Protein AF-A0A2W6S2J4-F1 (afdb_monomer)

Mean predicted aligned error: 9.31 Å

Sequence (98 aa):
MGAPTATELRATLVTLLAGATDTSPRKWEKAIGAVEMLPIVFNPRSNWRVDVRAGAAEDRAIIERAIALLRNDQPYVRSEPGPGGSTPEPVILIFVGA

Solvent-accessible surface area (backbone atoms only — not comparable to full-atom values): 5942 Å² total; per-residue (Å²): 134,79,64,43,30,39,65,55,49,44,50,50,53,25,53,50,50,18,67,75,65,78,46,63,45,71,59,41,58,62,21,46,47,65,47,45,82,46,65,47,93,84,27,79,79,38,20,58,51,66,49,78,70,51,68,57,76,65,54,49,54,54,50,55,52,50,50,56,54,44,41,74,79,54,30,47,56,38,80,69,80,55,104,61,86,68,73,79,72,80,82,75,78,82,84,81,80,135

Secondary structure (DSSP, 8-state):
-PPPBHHHHHHHHHHHHHHHTT--HHHHHHHEEEEEE--TTT-TT-SEEEEE-S--HHHHHHHHHHHHHHHHH----BPPPPSS--------------

Radius of gyration: 17.24 Å; Cα contacts (8 Å, |Δi|>4): 105; chains: 1; bounding box: 41×27×56 Å

Foldseek 3Di:
DDAAAQVRVLVVLLVVLCVVVVHDSVVSVQQKAGKDAADCVVVVQARIDIDGHDDDPVVVVSSVVSVVVCCVVRRDHDHDCPPDDDDPDPPPPPDDDD

pLDDT: mean 81.96, std 18.19, range [41.56, 95.38]

Structure (mmCIF, N/CA/C/O backbone):
data_AF-A0A2W6S2J4-F1
#
_entry.id   AF-A0A2W6S2J4-F1
#
loop_
_atom_site.group_PDB
_atom_site.id
_atom_site.type_symbol
_atom_site.label_atom_id
_atom_site.label_alt_id
_atom_site.label_comp_id
_atom_site.label_asym_id
_atom_site.label_entity_id
_atom_site.label_seq_id
_atom_site.pdbx_PDB_ins_code
_atom_site.Cartn_x
_atom_site.Cartn_y
_atom_site.Cartn_z
_atom_site.occupancy
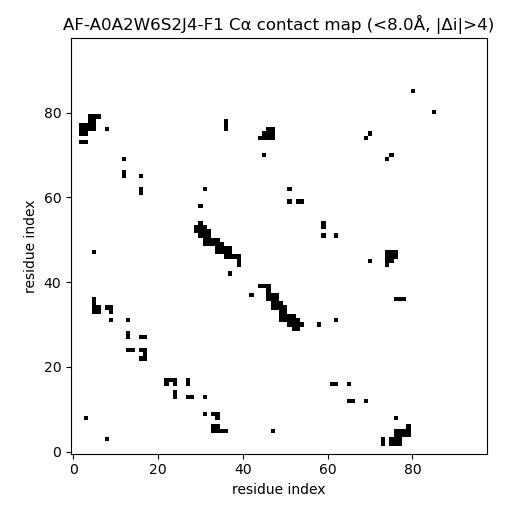_atom_site.B_iso_or_equiv
_atom_site.auth_seq_id
_atom_site.auth_comp_id
_atom_site.auth_asym_id
_atom_site.auth_atom_id
_atom_site.pdbx_PDB_model_num
ATOM 1 N N . MET A 1 1 ? -3.676 11.673 -15.328 1.00 53.19 1 MET A N 1
ATOM 2 C CA . MET A 1 1 ? -2.752 11.714 -14.173 1.00 53.19 1 MET A CA 1
ATOM 3 C C . MET A 1 1 ? -1.618 10.744 -14.461 1.00 53.19 1 MET A C 1
ATOM 5 O O . MET A 1 1 ? -1.891 9.711 -15.055 1.00 53.19 1 MET A O 1
ATOM 9 N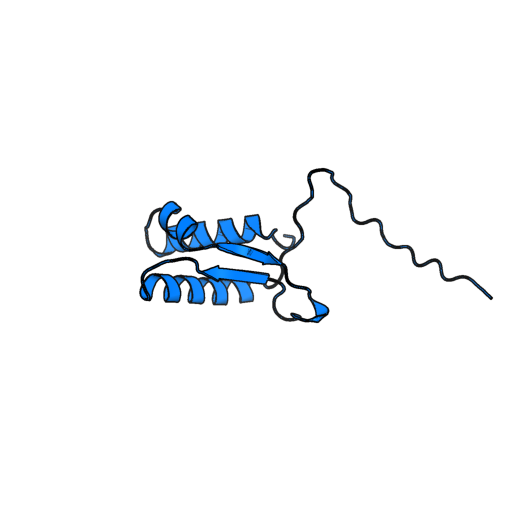 N . GLY A 1 2 ? -0.369 11.100 -14.154 1.00 77.62 2 GLY A N 1
ATOM 10 C CA . GLY A 1 2 ? 0.763 10.172 -14.288 1.00 77.62 2 GLY A CA 1
ATOM 11 C C . GLY A 1 2 ? 0.807 9.172 -13.131 1.00 77.62 2 GLY A C 1
ATOM 12 O O . GLY A 1 2 ? 0.099 9.360 -12.145 1.00 77.62 2 GLY A O 1
ATOM 13 N N . ALA A 1 3 ? 1.644 8.138 -13.247 1.00 84.94 3 ALA A N 1
ATOM 14 C CA . ALA A 1 3 ? 1.900 7.207 -12.148 1.00 84.94 3 ALA A CA 1
ATOM 15 C C . ALA A 1 3 ? 2.376 7.970 -10.891 1.00 84.94 3 ALA A C 1
ATOM 17 O O . ALA A 1 3 ? 3.228 8.856 -11.032 1.00 84.94 3 ALA A O 1
ATOM 18 N 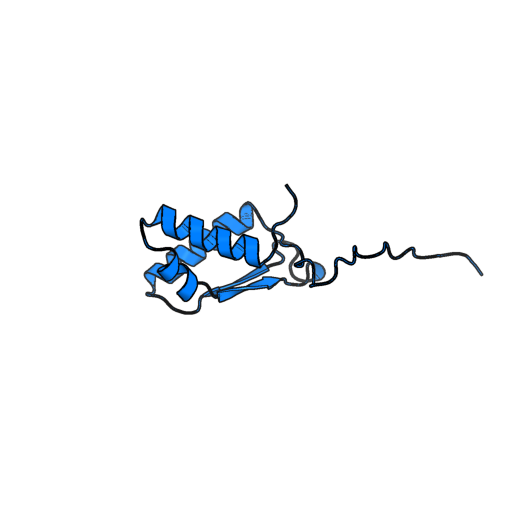N . PRO A 1 4 ? 1.863 7.658 -9.686 1.00 92.25 4 PRO A N 1
ATOM 19 C CA . PRO A 1 4 ? 2.311 8.291 -8.449 1.00 92.25 4 PRO A CA 1
ATOM 20 C C . PRO A 1 4 ? 3.762 7.916 -8.130 1.00 92.25 4 PRO A C 1
ATOM 22 O O . PRO A 1 4 ? 4.266 6.880 -8.564 1.00 92.25 4 PRO A O 1
ATOM 25 N N . THR A 1 5 ? 4.460 8.742 -7.359 1.00 94.00 5 THR A N 1
ATOM 26 C CA . THR A 1 5 ? 5.721 8.328 -6.733 1.00 94.00 5 THR A CA 1
ATOM 27 C C . THR A 1 5 ? 5.461 7.322 -5.610 1.00 94.00 5 THR A C 1
ATOM 29 O O . THR A 1 5 ? 4.342 7.191 -5.109 1.00 94.00 5 THR A O 1
ATOM 32 N N . ALA A 1 6 ? 6.502 6.613 -5.170 1.00 92.56 6 ALA A N 1
ATOM 33 C CA . ALA A 1 6 ? 6.401 5.709 -4.024 1.00 92.56 6 ALA A CA 1
ATOM 34 C C . ALA A 1 6 ? 5.924 6.432 -2.743 1.00 92.56 6 ALA A C 1
ATOM 36 O O . ALA A 1 6 ? 5.093 5.903 -2.000 1.00 92.56 6 ALA A O 1
ATOM 37 N N . THR A 1 7 ? 6.389 7.664 -2.512 1.00 92.50 7 THR A N 1
ATOM 38 C CA . THR A 1 7 ? 5.970 8.489 -1.368 1.00 92.50 7 THR A CA 1
ATOM 39 C C . THR A 1 7 ? 4.529 8.970 -1.499 1.00 92.50 7 THR A C 1
ATOM 41 O O . THR A 1 7 ? 3.782 8.894 -0.523 1.00 92.50 7 THR A O 1
ATOM 44 N N . GLU A 1 8 ? 4.108 9.399 -2.694 1.00 93.81 8 GLU A N 1
ATOM 45 C CA . GLU A 1 8 ? 2.711 9.761 -2.969 1.00 93.81 8 GLU A CA 1
ATOM 46 C C . GLU A 1 8 ? 1.789 8.562 -2.717 1.00 93.81 8 GLU A C 1
ATOM 48 O O . GLU A 1 8 ? 0.812 8.683 -1.981 1.00 93.81 8 GLU A O 1
ATOM 53 N N . LEU A 1 9 ? 2.150 7.378 -3.224 1.00 94.31 9 LEU A N 1
ATOM 54 C CA . LEU A 1 9 ? 1.370 6.157 -3.030 1.00 94.31 9 LEU A CA 1
ATOM 55 C C . LEU A 1 9 ? 1.261 5.772 -1.547 1.00 94.31 9 LEU A C 1
ATOM 57 O O . LEU A 1 9 ? 0.189 5.391 -1.069 1.00 94.31 9 LEU A O 1
ATOM 61 N N . ARG A 1 10 ? 2.358 5.904 -0.792 1.00 94.19 10 ARG A N 1
ATOM 62 C CA . ARG A 1 10 ? 2.356 5.672 0.656 1.00 94.19 10 ARG A CA 1
ATOM 63 C C . ARG A 1 10 ? 1.423 6.643 1.379 1.00 94.19 10 ARG A C 1
ATOM 65 O O . ARG A 1 10 ? 0.668 6.215 2.250 1.00 94.19 10 ARG A O 1
ATOM 72 N N . ALA A 1 11 ? 1.474 7.929 1.035 1.00 94.12 11 ALA A N 1
ATOM 73 C CA . ALA A 1 11 ? 0.593 8.936 1.616 1.00 94.12 11 ALA A CA 1
ATOM 74 C C . ALA A 1 11 ? -0.879 8.627 1.303 1.00 94.12 11 ALA A C 1
ATOM 76 O O . ALA A 1 11 ? -1.708 8.646 2.210 1.00 94.12 11 ALA A O 1
ATOM 77 N N . THR A 1 12 ? -1.191 8.229 0.065 1.00 94.00 12 THR A N 1
ATOM 78 C CA . THR A 1 12 ? -2.536 7.789 -0.327 1.00 94.00 12 THR A CA 1
ATOM 79 C C . THR A 1 12 ? -3.018 6.606 0.508 1.00 94.00 12 THR A C 1
ATOM 81 O O . THR A 1 12 ? -4.140 6.648 1.007 1.00 94.00 12 THR A O 1
ATOM 84 N N . LEU A 1 13 ? -2.185 5.578 0.718 1.00 93.69 13 LEU A N 1
ATOM 85 C CA . LEU A 1 13 ? -2.538 4.435 1.573 1.00 93.69 13 LEU A CA 1
ATOM 86 C C . LEU A 1 13 ? -2.870 4.874 3.004 1.00 93.69 13 LEU A C 1
ATOM 88 O O . LEU A 1 13 ? -3.885 4.456 3.556 1.00 93.69 13 LEU A O 1
ATOM 92 N N . VAL A 1 14 ? -2.038 5.734 3.594 1.00 95.00 14 VAL A N 1
ATOM 93 C CA . VAL A 1 14 ? -2.252 6.258 4.950 1.00 95.00 14 VAL A CA 1
ATOM 94 C C . VAL A 1 14 ? -3.564 7.037 5.039 1.00 95.00 14 VAL A C 1
ATOM 96 O O . VAL A 1 14 ? -4.360 6.784 5.943 1.00 95.00 14 VAL A O 1
ATOM 99 N N . THR A 1 15 ?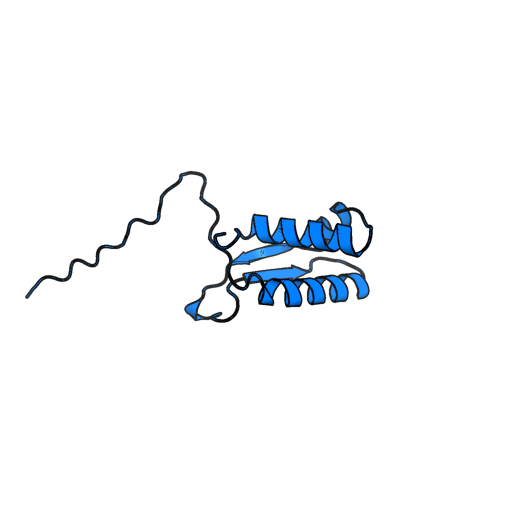 -3.811 7.960 4.107 1.00 94.50 15 THR A N 1
ATOM 100 C CA . THR A 1 15 ? -5.030 8.779 4.088 1.00 94.50 15 THR A CA 1
ATOM 101 C C . THR A 1 15 ? -6.279 7.928 3.879 1.00 94.50 15 THR A C 1
ATOM 103 O O . THR A 1 15 ? -7.273 8.126 4.576 1.00 94.50 15 THR A O 1
ATOM 106 N N . LEU A 1 16 ? -6.225 6.957 2.963 1.00 92.56 16 LEU A N 1
ATOM 107 C CA . LEU A 1 16 ? -7.346 6.067 2.672 1.00 92.56 16 LEU A CA 1
ATOM 108 C C . LEU A 1 16 ? -7.715 5.230 3.894 1.00 92.56 16 LEU A C 1
ATOM 110 O O . LEU A 1 16 ? -8.888 5.147 4.242 1.00 92.56 16 LEU A O 1
ATOM 114 N N . LEU A 1 17 ? -6.727 4.648 4.574 1.00 93.75 17 LEU A N 1
ATOM 115 C CA . LEU A 1 17 ? -6.978 3.850 5.770 1.00 93.75 17 LEU A CA 1
ATOM 116 C C . LEU A 1 17 ? -7.472 4.696 6.941 1.00 93.75 17 LEU A C 1
ATOM 118 O O . LEU A 1 17 ? -8.417 4.299 7.615 1.00 93.75 17 LEU A O 1
ATOM 122 N N . ALA A 1 18 ? -6.881 5.873 7.160 1.00 94.25 18 ALA A N 1
ATOM 123 C CA . ALA A 1 18 ? -7.326 6.796 8.201 1.00 94.25 18 ALA A CA 1
ATOM 124 C C . ALA A 1 18 ? -8.805 7.167 8.027 1.00 94.25 18 ALA A C 1
ATOM 126 O O . ALA A 1 18 ? -9.568 7.090 8.989 1.00 94.25 18 ALA A O 1
ATOM 127 N N . GLY A 1 19 ? -9.207 7.497 6.793 1.00 92.44 19 GLY A N 1
ATOM 128 C CA . GLY A 1 19 ? -10.594 7.812 6.459 1.00 92.44 19 GLY A CA 1
ATOM 129 C C . GLY A 1 19 ? -11.526 6.601 6.521 1.00 92.44 19 GLY A C 1
ATOM 130 O O . GLY A 1 19 ? -12.638 6.717 7.023 1.00 92.44 19 GLY A O 1
ATOM 131 N N . ALA A 1 20 ? -11.083 5.428 6.059 1.00 91.19 20 ALA A N 1
ATOM 132 C CA . ALA A 1 20 ? -11.906 4.218 6.037 1.00 91.19 20 ALA A CA 1
ATOM 133 C C . ALA A 1 20 ? -12.184 3.642 7.432 1.00 91.19 20 ALA A C 1
ATOM 135 O O . ALA A 1 20 ? -13.215 3.004 7.630 1.00 91.19 20 ALA A O 1
ATOM 136 N N . THR A 1 21 ? -11.271 3.834 8.387 1.00 91.00 21 THR A N 1
ATOM 137 C CA . THR A 1 21 ? -11.406 3.284 9.743 1.00 91.00 21 THR A CA 1
ATOM 138 C C . THR A 1 21 ? -11.709 4.338 10.805 1.00 91.00 21 THR A C 1
ATOM 140 O O . THR A 1 21 ? -11.703 3.992 11.981 1.00 91.00 21 THR A O 1
ATOM 143 N N . ASP A 1 22 ? -11.914 5.601 10.420 1.00 90.94 22 ASP A N 1
ATOM 144 C CA . ASP A 1 22 ? -12.102 6.742 11.331 1.00 90.94 22 ASP A CA 1
ATOM 145 C C . ASP A 1 22 ? -11.020 6.808 12.430 1.00 90.94 22 ASP A C 1
ATOM 147 O O . ASP A 1 22 ? -11.277 6.930 13.627 1.00 90.94 22 ASP A O 1
ATOM 151 N N . THR A 1 23 ? -9.754 6.649 12.024 1.00 90.06 23 THR A N 1
ATOM 152 C CA . THR A 1 23 ? -8.609 6.669 12.952 1.00 90.06 23 THR A CA 1
ATOM 153 C C . THR A 1 23 ? -7.536 7.656 12.518 1.00 90.06 23 THR A C 1
ATOM 155 O O . THR A 1 23 ? -7.477 8.096 11.373 1.00 90.06 23 THR A O 1
ATOM 158 N N . SER A 1 24 ? -6.625 7.978 13.439 1.00 92.38 24 SER A N 1
ATOM 159 C CA . SER A 1 24 ? -5.514 8.886 13.159 1.00 92.38 24 SER A CA 1
ATOM 160 C C . SER A 1 24 ? -4.579 8.351 12.056 1.00 92.38 24 SER A C 1
ATOM 162 O O . SER A 1 24 ? -4.099 7.218 12.173 1.00 92.38 24 SER A O 1
ATOM 164 N N . PRO A 1 25 ? -4.183 9.186 11.071 1.00 92.81 25 PRO A N 1
ATOM 165 C CA . PRO A 1 25 ? -3.143 8.860 10.087 1.00 92.81 25 PRO A CA 1
ATOM 166 C C . PRO A 1 25 ? -1.845 8.348 10.720 1.00 92.81 25 PRO A C 1
ATOM 168 O O . PRO A 1 25 ? -1.213 7.429 10.203 1.00 92.81 25 PRO A O 1
ATOM 171 N N . ARG A 1 26 ? -1.498 8.857 11.909 1.00 92.50 26 ARG A N 1
ATOM 172 C CA . ARG A 1 26 ? -0.289 8.478 12.651 1.00 92.50 26 ARG A CA 1
ATOM 173 C C . ARG A 1 26 ? -0.255 6.996 13.042 1.00 92.50 26 ARG A C 1
ATOM 175 O O . ARG A 1 26 ? 0.829 6.444 13.231 1.00 92.50 26 ARG A O 1
ATOM 182 N N . LYS A 1 27 ? -1.418 6.342 13.183 1.00 91.50 27 LYS A N 1
ATOM 183 C CA . LYS A 1 27 ? -1.510 4.885 13.382 1.00 91.50 27 LYS A CA 1
ATOM 184 C C . LYS A 1 27 ? -0.967 4.163 12.147 1.00 91.50 27 LYS A C 1
ATOM 186 O O . LYS A 1 27 ? -0.062 3.339 12.255 1.00 91.50 27 LYS A O 1
ATOM 191 N N . TRP A 1 28 ? -1.479 4.526 10.976 1.00 93.25 28 TRP A N 1
ATOM 192 C CA . TRP A 1 28 ? -1.140 3.888 9.707 1.00 93.25 28 TRP A CA 1
ATOM 193 C C . TRP A 1 28 ? 0.266 4.237 9.227 1.00 93.25 28 TRP A C 1
ATOM 195 O O . TRP A 1 28 ? 0.945 3.374 8.688 1.00 93.25 28 TRP A O 1
ATOM 205 N N . GLU A 1 29 ? 0.770 5.436 9.517 1.00 92.62 29 GLU A N 1
ATOM 206 C CA . GLU A 1 29 ? 2.169 5.794 9.249 1.00 92.62 29 GLU A CA 1
ATOM 207 C C . GLU A 1 29 ? 3.171 4.898 9.984 1.00 92.62 29 GLU A C 1
ATOM 209 O O . GLU A 1 29 ? 4.265 4.659 9.476 1.00 92.62 29 GLU A O 1
ATOM 214 N N . LYS A 1 30 ? 2.820 4.410 11.180 1.00 90.94 30 LYS A N 1
ATOM 215 C CA . LYS A 1 30 ? 3.659 3.469 11.936 1.00 90.94 30 LYS A CA 1
ATOM 216 C C . LYS A 1 30 ? 3.533 2.042 11.411 1.00 90.94 30 LYS A C 1
ATOM 218 O O . LYS A 1 30 ? 4.511 1.298 11.441 1.00 90.94 30 LYS A O 1
ATOM 223 N N . ALA A 1 31 ? 2.342 1.671 10.945 1.00 91.44 31 ALA A N 1
ATOM 224 C CA . ALA A 1 31 ? 2.058 0.330 10.453 1.00 91.44 31 ALA A CA 1
ATOM 225 C C . ALA A 1 31 ? 2.570 0.093 9.024 1.00 91.44 31 ALA A C 1
ATOM 227 O O . ALA A 1 31 ? 3.038 -1.001 8.703 1.00 91.44 31 ALA A O 1
ATOM 228 N N . ILE A 1 32 ? 2.524 1.123 8.178 1.00 91.81 32 ILE A N 1
ATOM 229 C CA . ILE A 1 32 ? 2.922 1.078 6.772 1.00 91.81 32 ILE A CA 1
ATOM 230 C C . ILE A 1 32 ? 4.375 1.531 6.632 1.00 91.81 32 ILE A C 1
ATOM 232 O O . ILE A 1 32 ? 4.737 2.677 6.926 1.00 91.81 32 ILE A O 1
ATOM 236 N N . GLY A 1 33 ? 5.2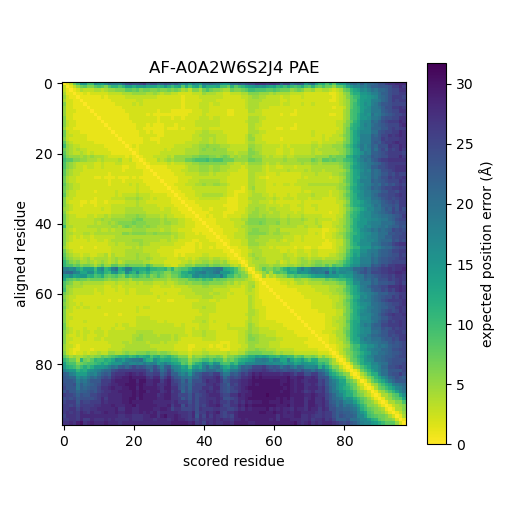10 0.622 6.139 1.00 91.38 33 GLY A N 1
ATOM 237 C CA . GLY A 1 33 ? 6.601 0.877 5.806 1.00 91.38 33 GLY A CA 1
ATOM 238 C C . GLY A 1 33 ? 6.789 1.748 4.568 1.00 91.38 33 GLY A C 1
ATOM 239 O O . GLY A 1 33 ? 5.876 2.430 4.103 1.00 91.38 33 GLY A O 1
ATOM 240 N N . ALA A 1 34 ? 8.017 1.767 4.058 1.00 90.75 34 ALA A N 1
ATOM 241 C CA . ALA A 1 34 ? 8.301 2.426 2.792 1.00 90.75 34 ALA A CA 1
ATOM 242 C C . ALA A 1 34 ? 7.663 1.632 1.643 1.00 90.75 34 ALA A C 1
ATOM 244 O O . ALA A 1 34 ? 7.588 0.402 1.696 1.00 90.75 34 ALA A O 1
ATOM 245 N N . VAL A 1 35 ? 7.204 2.346 0.617 1.00 92.94 35 VAL A N 1
ATOM 246 C CA . VAL A 1 35 ? 6.856 1.735 -0.665 1.00 92.94 35 VAL A CA 1
ATOM 247 C C . VAL A 1 35 ? 8.149 1.606 -1.457 1.00 92.94 35 VAL A C 1
ATOM 249 O O . VAL A 1 35 ? 8.871 2.582 -1.639 1.00 92.94 35 VAL A O 1
ATOM 252 N N . GLU A 1 36 ? 8.440 0.402 -1.922 1.00 92.44 36 GLU A N 1
ATOM 253 C CA . GLU A 1 36 ? 9.603 0.117 -2.747 1.00 92.44 36 GLU A CA 1
ATOM 254 C C . GLU A 1 36 ? 9.178 -0.085 -4.193 1.00 92.44 36 GLU A C 1
ATOM 256 O O . GLU A 1 36 ? 8.238 -0.834 -4.476 1.00 92.44 36 GLU A O 1
ATOM 261 N N . MET A 1 37 ? 9.905 0.553 -5.107 1.00 93.44 37 MET A N 1
ATOM 262 C CA . MET A 1 37 ? 9.755 0.331 -6.537 1.00 93.44 37 MET A CA 1
ATOM 263 C C . MET A 1 37 ? 10.548 -0.912 -6.956 1.00 93.44 37 MET A C 1
ATOM 265 O O . MET A 1 37 ? 11.719 -1.074 -6.620 1.00 93.44 37 MET A O 1
ATOM 269 N N . LEU A 1 38 ? 9.899 -1.785 -7.714 1.00 93.19 38 LEU A N 1
ATOM 270 C CA . LEU A 1 38 ? 10.415 -3.041 -8.230 1.00 93.19 38 LEU A CA 1
ATOM 271 C C . LEU A 1 38 ? 10.669 -2.929 -9.741 1.00 93.19 38 LEU A C 1
ATOM 273 O O . LEU A 1 38 ? 9.924 -2.239 -10.442 1.00 93.19 38 LEU A O 1
ATOM 277 N N . PRO A 1 39 ? 11.663 -3.644 -10.295 1.00 91.31 39 PRO A N 1
ATOM 278 C CA . PRO A 1 39 ? 11.869 -3.670 -11.739 1.00 91.31 39 PRO A CA 1
ATOM 279 C C . PRO A 1 39 ? 10.667 -4.290 -12.469 1.00 91.31 39 PRO A C 1
ATOM 281 O O . PRO A 1 39 ? 10.274 -5.425 -12.180 1.00 91.31 39 PRO A O 1
AT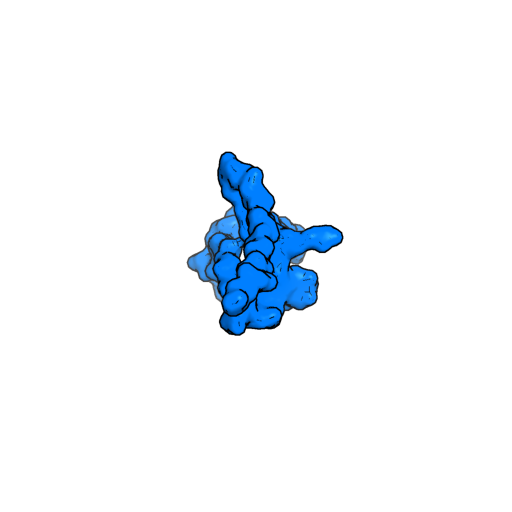OM 284 N N . ILE A 1 40 ? 10.118 -3.563 -13.452 1.00 91.06 40 ILE A N 1
ATOM 285 C CA . ILE A 1 40 ? 8.924 -3.965 -14.225 1.00 91.06 40 ILE A CA 1
ATOM 286 C C . ILE A 1 40 ? 9.153 -5.274 -14.989 1.00 91.06 40 ILE A C 1
ATOM 288 O O . ILE A 1 40 ? 8.241 -6.090 -15.077 1.00 91.06 40 ILE A O 1
ATOM 292 N N . VAL A 1 41 ? 10.377 -5.516 -15.474 1.00 92.25 41 VAL A N 1
ATOM 293 C CA . VAL A 1 41 ? 10.742 -6.743 -16.211 1.00 92.25 41 VAL A CA 1
ATOM 294 C C . VAL A 1 41 ? 10.445 -8.007 -15.393 1.00 92.25 41 VAL A C 1
ATOM 296 O O . VAL A 1 41 ? 10.016 -9.012 -15.950 1.00 92.25 41 VAL A O 1
ATOM 299 N N . PHE A 1 42 ? 10.612 -7.943 -14.068 1.00 93.69 42 PHE A N 1
ATOM 300 C CA . PHE A 1 42 ? 10.318 -9.056 -13.160 1.00 93.69 42 PHE A CA 1
ATOM 301 C C . PHE A 1 42 ? 8.931 -8.958 -12.512 1.00 93.69 42 PHE A C 1
ATOM 303 O O . PHE A 1 42 ? 8.435 -9.942 -11.972 1.00 93.69 42 PHE A O 1
ATOM 310 N N . ASN A 1 43 ? 8.294 -7.784 -12.558 1.00 93.25 43 ASN A N 1
ATOM 311 C CA . ASN A 1 43 ? 7.022 -7.509 -11.891 1.00 93.25 43 ASN A CA 1
ATOM 312 C C . ASN A 1 43 ? 6.045 -6.793 -12.843 1.00 93.25 43 ASN A C 1
ATOM 314 O O . ASN A 1 43 ? 5.654 -5.649 -12.599 1.00 93.25 43 ASN A O 1
ATOM 318 N N . PRO A 1 44 ? 5.618 -7.453 -13.936 1.00 91.44 44 PRO A N 1
ATOM 319 C CA . PRO A 1 44 ? 4.885 -6.793 -15.017 1.00 91.44 44 PRO A CA 1
ATOM 320 C C . PRO A 1 44 ? 3.482 -6.328 -14.613 1.00 91.44 44 PRO A C 1
ATOM 322 O O . PRO A 1 44 ? 2.934 -5.429 -15.239 1.00 91.44 44 PRO A O 1
ATOM 325 N N . ARG A 1 45 ? 2.889 -6.924 -13.570 1.00 92.56 45 ARG A N 1
ATOM 326 C CA . ARG A 1 45 ? 1.525 -6.608 -13.105 1.00 92.56 45 ARG A CA 1
ATOM 327 C C . ARG A 1 45 ? 1.465 -5.499 -12.056 1.00 92.56 45 ARG A C 1
ATOM 329 O O . ARG A 1 45 ? 0.402 -4.937 -11.843 1.00 92.56 45 ARG A O 1
ATOM 336 N N . SER A 1 46 ? 2.569 -5.245 -11.360 1.00 93.62 46 SER A N 1
ATOM 337 C CA . SER A 1 46 ? 2.659 -4.215 -10.327 1.00 93.62 46 SER A CA 1
ATOM 338 C C . SER A 1 46 ? 4.124 -3.970 -10.010 1.00 93.62 46 SER A C 1
ATOM 340 O O . SER A 1 46 ? 4.794 -4.890 -9.550 1.00 93.62 46 SER A O 1
ATOM 342 N N . ASN A 1 47 ? 4.625 -2.753 -10.193 1.00 95.38 47 ASN A N 1
ATOM 343 C CA . ASN A 1 47 ? 6.046 -2.456 -9.984 1.00 95.38 47 ASN A CA 1
ATOM 344 C C . ASN A 1 47 ? 6.352 -1.941 -8.572 1.00 95.38 47 ASN A C 1
ATOM 346 O O . ASN A 1 47 ? 7.332 -1.229 -8.380 1.00 95.38 47 ASN A O 1
ATOM 350 N N . TRP A 1 48 ? 5.521 -2.257 -7.585 1.00 95.38 48 TRP A N 1
ATOM 351 C CA . TRP A 1 48 ? 5.756 -1.821 -6.217 1.00 95.38 48 TRP A CA 1
ATOM 352 C C . TRP A 1 48 ? 5.327 -2.843 -5.168 1.00 95.38 48 TRP A C 1
ATOM 354 O O . TRP A 1 48 ? 4.423 -3.674 -5.356 1.00 95.38 48 TRP A O 1
ATOM 364 N N . ARG A 1 49 ? 5.991 -2.755 -4.019 1.00 93.50 49 ARG A N 1
ATOM 365 C CA . ARG A 1 49 ? 5.634 -3.454 -2.785 1.00 93.50 49 ARG A CA 1
ATOM 366 C C . ARG A 1 49 ? 5.693 -2.495 -1.610 1.00 93.50 49 ARG A C 1
ATOM 368 O O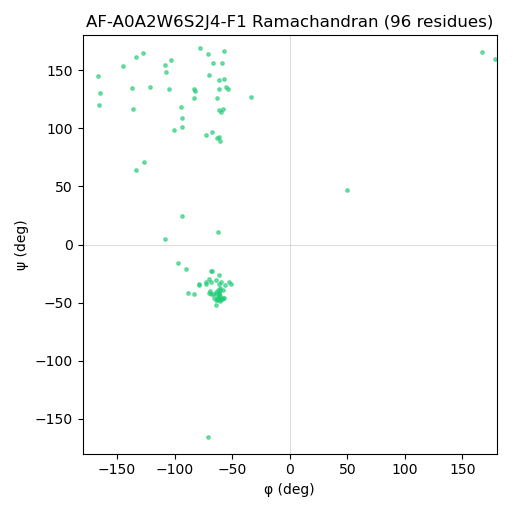 . ARG A 1 49 ? 6.316 -1.444 -1.688 1.00 93.50 49 ARG A O 1
ATOM 375 N N . VAL A 1 50 ? 5.045 -2.874 -0.523 1.00 92.12 50 VAL A N 1
ATOM 376 C CA . VAL A 1 50 ? 5.102 -2.140 0.734 1.00 92.12 50 VAL A CA 1
ATOM 377 C C . VAL A 1 50 ? 5.251 -3.144 1.860 1.00 92.12 50 VAL A C 1
ATOM 379 O O . VAL A 1 50 ? 4.561 -4.165 1.877 1.00 92.12 50 VAL A O 1
ATOM 382 N N . ASP A 1 51 ? 6.160 -2.855 2.780 1.00 88.00 51 ASP A N 1
ATOM 383 C CA . ASP A 1 51 ? 6.313 -3.661 3.983 1.00 88.00 51 ASP A CA 1
ATOM 384 C C . ASP A 1 51 ? 5.303 -3.226 5.040 1.00 88.00 51 ASP A C 1
ATOM 386 O O . ASP A 1 51 ? 5.149 -2.037 5.332 1.00 88.00 51 ASP A O 1
ATOM 390 N N . VAL A 1 52 ? 4.643 -4.198 5.663 1.00 87.56 52 VAL A N 1
ATOM 391 C CA . VAL A 1 52 ? 3.782 -3.967 6.825 1.00 87.56 52 VAL A CA 1
ATOM 392 C C . VAL A 1 52 ? 4.627 -4.194 8.074 1.00 87.56 52 VAL A C 1
ATOM 394 O O . VAL A 1 52 ? 5.030 -5.320 8.359 1.00 87.56 52 VAL A O 1
ATOM 397 N N . ARG A 1 53 ? 4.954 -3.110 8.785 1.00 80.94 53 ARG A N 1
ATOM 398 C CA . ARG A 1 53 ? 5.976 -3.108 9.844 1.00 80.94 53 ARG A CA 1
ATOM 399 C C . ARG A 1 53 ? 5.454 -3.593 11.190 1.00 80.94 53 ARG A C 1
ATOM 401 O O . ARG A 1 53 ? 6.160 -4.316 11.883 1.00 80.94 53 ARG A O 1
ATOM 408 N N . ALA A 1 54 ? 4.257 -3.168 11.584 1.00 63.66 54 ALA A N 1
ATOM 409 C CA . ALA A 1 54 ? 3.695 -3.500 12.890 1.00 63.66 54 ALA A CA 1
ATOM 410 C C . ALA A 1 54 ? 2.198 -3.177 12.958 1.00 63.66 54 ALA A C 1
ATOM 412 O O . ALA A 1 54 ? 1.749 -2.182 12.400 1.00 63.66 54 ALA A O 1
ATOM 413 N N . GLY A 1 55 ? 1.441 -3.992 13.686 1.00 65.56 55 GLY A N 1
ATOM 414 C CA . GLY A 1 55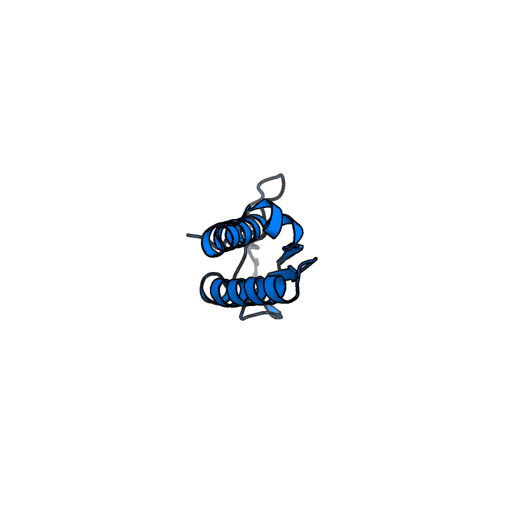 ? 0.013 -3.803 13.935 1.00 65.56 55 GLY A CA 1
ATOM 415 C C . GLY A 1 55 ? -0.598 -5.069 14.526 1.00 65.56 55 GLY A C 1
ATOM 416 O O . GLY A 1 55 ? 0.023 -6.134 14.482 1.00 65.56 55 GLY A O 1
ATOM 417 N N . ALA A 1 56 ? -1.808 -4.966 15.079 1.00 74.69 56 ALA A N 1
ATOM 418 C CA . ALA A 1 56 ? -2.598 -6.156 15.389 1.00 74.69 56 ALA A CA 1
ATOM 419 C C . ALA A 1 56 ? -2.838 -6.966 14.098 1.00 74.69 56 ALA A C 1
ATOM 421 O O . ALA A 1 56 ? -2.806 -6.408 12.999 1.00 74.69 56 ALA A O 1
ATOM 422 N N . ALA A 1 57 ? -3.103 -8.273 14.206 1.00 84.31 57 ALA A N 1
ATOM 423 C CA . ALA A 1 57 ? -3.400 -9.112 13.036 1.00 84.31 57 ALA A CA 1
ATOM 424 C C . ALA A 1 57 ? -4.528 -8.522 12.160 1.00 84.31 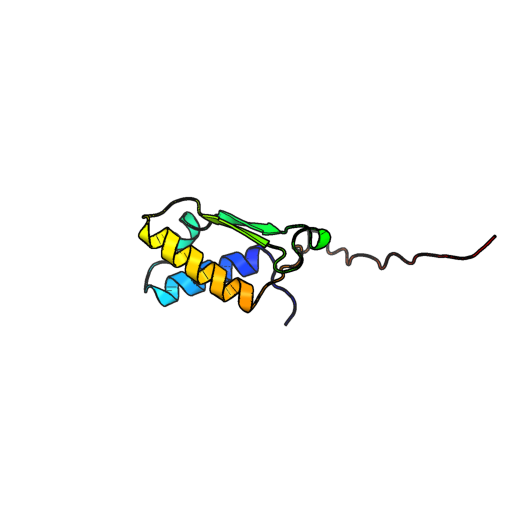57 ALA A C 1
ATOM 426 O O . ALA A 1 57 ? -4.498 -8.628 10.936 1.00 84.31 57 ALA A O 1
ATOM 427 N N . GLU A 1 58 ? -5.474 -7.830 12.795 1.00 85.44 58 GLU A N 1
ATOM 428 C CA . GLU A 1 58 ? -6.558 -7.097 12.147 1.00 85.44 58 GLU A CA 1
ATOM 429 C C . GLU A 1 58 ? -6.069 -5.904 11.306 1.00 85.44 58 GLU A C 1
ATOM 431 O O . GLU A 1 58 ? -6.445 -5.780 10.141 1.00 85.44 58 GLU A O 1
ATOM 436 N N . ASP A 1 59 ? -5.162 -5.076 11.836 1.00 88.62 59 ASP A N 1
ATOM 437 C CA . ASP A 1 59 ? -4.585 -3.941 11.100 1.00 88.62 59 ASP A CA 1
ATOM 438 C C . ASP A 1 59 ? -3.839 -4.414 9.849 1.00 88.62 59 ASP A C 1
ATOM 440 O O . ASP A 1 59 ? -3.917 -3.789 8.791 1.00 88.62 59 ASP A O 1
ATOM 444 N N . ARG A 1 60 ? -3.147 -5.555 9.947 1.00 89.56 60 ARG A N 1
ATOM 445 C CA . ARG A 1 60 ? -2.465 -6.165 8.805 1.00 89.56 60 ARG A CA 1
ATOM 446 C C . ARG A 1 60 ? -3.448 -6.575 7.710 1.00 89.56 60 ARG A C 1
ATOM 448 O O . ARG A 1 60 ? -3.213 -6.243 6.552 1.00 89.56 60 ARG A O 1
ATOM 455 N N . ALA A 1 61 ? -4.550 -7.234 8.065 1.00 89.88 61 ALA A N 1
ATOM 456 C CA . ALA A 1 61 ? -5.571 -7.638 7.099 1.00 89.88 61 ALA A CA 1
ATOM 457 C C . ALA A 1 61 ? -6.215 -6.426 6.399 1.00 89.88 61 ALA A C 1
ATOM 459 O O . ALA A 1 61 ? -6.452 -6.451 5.189 1.00 89.88 61 ALA A O 1
ATOM 460 N N . ILE A 1 62 ? -6.449 -5.340 7.142 1.00 91.81 62 ILE A N 1
ATOM 461 C CA . ILE A 1 62 ? -6.961 -4.076 6.598 1.00 91.81 62 ILE A CA 1
ATOM 462 C C . ILE A 1 62 ? -5.968 -3.477 5.589 1.00 91.81 62 ILE A C 1
ATOM 464 O O . ILE A 1 62 ? -6.361 -3.120 4.475 1.00 91.81 62 ILE A O 1
ATOM 468 N N . ILE A 1 63 ? -4.681 -3.411 5.943 1.00 92.50 63 ILE A N 1
ATOM 469 C CA . ILE A 1 63 ? -3.627 -2.888 5.061 1.00 92.50 63 ILE A CA 1
ATOM 470 C C . ILE A 1 63 ? -3.498 -3.746 3.797 1.00 92.50 63 ILE A C 1
ATOM 472 O O . ILE A 1 63 ? -3.471 -3.207 2.693 1.00 92.50 63 ILE A O 1
ATOM 476 N N . GLU A 1 64 ? -3.469 -5.072 3.930 1.00 91.88 64 GLU A N 1
ATOM 477 C CA . GLU A 1 64 ? -3.378 -5.998 2.794 1.00 91.88 64 GLU A CA 1
ATOM 478 C C . GLU A 1 64 ? -4.568 -5.842 1.835 1.00 91.88 64 GLU A C 1
ATOM 480 O O . GLU A 1 64 ? -4.386 -5.815 0.614 1.00 91.88 64 GLU A O 1
ATOM 485 N N . ARG A 1 65 ? -5.780 -5.639 2.367 1.00 91.56 65 ARG A N 1
ATOM 486 C CA . ARG A 1 65 ? -6.971 -5.372 1.551 1.00 91.56 65 ARG A CA 1
ATOM 487 C C . ARG A 1 65 ? -6.885 -4.031 0.821 1.00 91.56 65 ARG A C 1
ATOM 489 O O . ARG A 1 65 ? -7.219 -3.969 -0.361 1.00 91.56 65 ARG A O 1
ATOM 496 N N . ALA A 1 66 ? -6.408 -2.978 1.484 1.00 92.56 66 ALA A N 1
ATOM 497 C CA . ALA A 1 66 ? -6.198 -1.677 0.850 1.00 92.56 66 ALA A CA 1
ATOM 498 C C . ALA A 1 66 ? -5.130 -1.740 -0.255 1.00 92.56 66 ALA A C 1
ATOM 500 O O . ALA A 1 66 ? -5.330 -1.182 -1.332 1.00 92.56 66 ALA A O 1
ATOM 501 N N . ILE A 1 67 ? -4.037 -2.479 -0.035 1.00 93.50 67 ILE A N 1
ATOM 502 C CA . ILE A 1 67 ? -2.998 -2.719 -1.048 1.00 93.50 67 ILE A CA 1
ATOM 503 C C . ILE A 1 67 ? -3.584 -3.427 -2.270 1.00 93.50 67 ILE A C 1
ATOM 505 O O . ILE A 1 67 ? -3.281 -3.038 -3.394 1.00 93.50 67 ILE A O 1
ATOM 509 N N . ALA A 1 68 ? -4.417 -4.452 -2.074 1.00 92.69 68 ALA A N 1
ATOM 510 C CA . ALA A 1 68 ? -5.033 -5.179 -3.181 1.00 92.69 68 ALA A CA 1
ATOM 511 C C . ALA A 1 68 ? -5.920 -4.267 -4.047 1.00 92.69 68 ALA A C 1
ATOM 513 O O . ALA A 1 68 ? -5.835 -4.319 -5.273 1.00 92.69 68 ALA A O 1
ATOM 514 N N . LEU A 1 69 ? -6.714 -3.395 -3.415 1.00 91.31 69 LEU A N 1
ATOM 515 C CA . LEU A 1 69 ? -7.529 -2.402 -4.121 1.00 91.31 69 LEU A CA 1
ATOM 516 C C . LEU A 1 69 ? -6.656 -1.395 -4.873 1.00 91.31 69 LEU A C 1
ATOM 518 O O . LEU A 1 69 ? -6.873 -1.147 -6.058 1.00 91.31 69 LEU A O 1
ATOM 522 N N . LEU A 1 70 ? -5.636 -0.858 -4.204 1.00 91.25 70 LEU A N 1
ATOM 523 C CA . LEU A 1 70 ? -4.778 0.161 -4.791 1.00 91.25 70 LEU A CA 1
ATOM 524 C C . LEU A 1 70 ? -3.913 -0.391 -5.922 1.00 91.25 70 LEU A C 1
ATOM 526 O O . LEU A 1 70 ? -3.664 0.320 -6.880 1.00 91.25 70 LEU A O 1
ATOM 530 N N . ARG A 1 71 ? -3.500 -1.660 -5.875 1.00 93.12 71 ARG A N 1
ATOM 531 C CA . ARG A 1 71 ? -2.798 -2.305 -6.996 1.00 93.12 71 ARG A CA 1
ATOM 532 C C . ARG A 1 71 ? -3.656 -2.425 -8.249 1.00 93.12 71 ARG A C 1
ATOM 534 O O . ARG A 1 71 ? -3.107 -2.415 -9.343 1.00 93.12 71 ARG A O 1
ATOM 541 N N . ASN A 1 72 ? -4.971 -2.562 -8.095 1.00 91.38 72 ASN A N 1
ATOM 542 C CA . ASN A 1 72 ? -5.880 -2.632 -9.234 1.00 91.38 72 ASN A CA 1
ATOM 543 C C . ASN A 1 72 ? -6.054 -1.264 -9.914 1.00 91.38 72 ASN A C 1
ATOM 545 O O . ASN A 1 72 ? -6.202 -1.209 -11.129 1.00 91.38 72 ASN A O 1
ATOM 549 N N . ASP A 1 73 ? -6.017 -0.176 -9.141 1.00 91.38 73 ASP A N 1
ATOM 550 C CA . ASP A 1 73 ? -6.157 1.195 -9.654 1.00 91.38 73 ASP A CA 1
ATOM 551 C C . ASP A 1 73 ? -4.812 1.816 -10.083 1.00 91.38 73 ASP A C 1
ATOM 553 O O . ASP A 1 73 ? -4.695 2.435 -11.137 1.00 91.38 73 ASP A O 1
ATOM 557 N N . GLN A 1 74 ? -3.771 1.596 -9.280 1.00 92.00 74 GLN A N 1
ATOM 558 C CA . GLN A 1 74 ? -2.417 2.136 -9.417 1.00 92.00 74 GLN A CA 1
ATOM 559 C C . GLN A 1 74 ? -1.378 1.000 -9.399 1.00 92.00 74 GLN A C 1
ATOM 561 O O . GLN A 1 74 ? -0.621 0.842 -8.433 1.00 92.00 74 GLN A O 1
ATOM 566 N N . PRO A 1 75 ? -1.298 0.178 -10.461 1.00 93.75 75 PRO A N 1
ATOM 567 C CA . PRO A 1 75 ? -0.316 -0.903 -10.534 1.00 93.75 75 PRO A CA 1
ATOM 568 C C . PRO A 1 75 ? 1.127 -0.388 -10.634 1.00 93.75 75 PRO A C 1
ATOM 570 O O . PRO A 1 75 ? 2.064 -1.106 -10.283 1.00 93.75 75 PRO A O 1
ATOM 573 N N . TYR A 1 76 ? 1.328 0.850 -11.095 1.00 93.94 76 TYR A N 1
ATOM 574 C CA . TYR A 1 76 ? 2.657 1.388 -11.359 1.00 93.94 76 TYR A CA 1
ATOM 575 C C . TYR A 1 76 ? 2.952 2.657 -10.561 1.00 93.94 76 TYR A C 1
ATOM 577 O O . TYR A 1 76 ? 2.139 3.575 -10.526 1.00 93.94 76 TYR A O 1
ATOM 585 N N . VAL A 1 77 ? 4.149 2.722 -9.983 1.00 93.06 77 VAL A N 1
ATOM 586 C CA . VAL A 1 77 ? 4.768 3.928 -9.430 1.00 93.06 77 VAL A CA 1
ATOM 587 C C . VAL A 1 77 ? 5.922 4.388 -10.312 1.00 93.06 77 VAL A C 1
ATOM 589 O O . VAL A 1 77 ? 6.547 3.585 -11.010 1.00 93.06 77 VAL A O 1
ATOM 592 N N . ARG A 1 78 ? 6.232 5.680 -10.264 1.00 91.50 78 ARG A N 1
ATOM 593 C CA . ARG A 1 78 ? 7.420 6.270 -10.894 1.00 91.50 78 ARG A CA 1
ATOM 594 C C . ARG A 1 78 ? 8.500 6.576 -9.858 1.00 91.50 78 ARG A C 1
ATOM 596 O O . ARG A 1 78 ? 8.202 6.761 -8.677 1.00 91.50 78 ARG A O 1
ATOM 603 N N . SER A 1 79 ? 9.739 6.700 -10.324 1.00 80.94 79 SER A N 1
ATOM 604 C CA . SER A 1 79 ? 10.835 7.234 -9.516 1.00 80.94 79 SER A CA 1
ATOM 605 C C . SER A 1 79 ? 10.499 8.633 -9.008 1.00 80.94 79 SER A C 1
ATOM 607 O O . SER A 1 79 ? 9.915 9.444 -9.732 1.00 80.94 79 SER A O 1
ATOM 609 N N . GLU A 1 80 ? 10.897 8.928 -7.773 1.00 73.44 80 GLU A N 1
ATOM 610 C CA . GLU A 1 80 ? 10.904 10.307 -7.298 1.00 73.44 80 GLU A CA 1
ATOM 611 C C . GLU A 1 80 ? 11.865 11.140 -8.154 1.00 73.44 80 GLU A C 1
ATOM 613 O O . GLU A 1 80 ? 12.929 10.640 -8.541 1.00 73.44 80 GLU A O 1
ATOM 618 N N . PRO A 1 81 ? 11.524 12.401 -8.466 1.00 61.62 81 PRO A N 1
ATOM 619 C CA . PRO A 1 81 ? 12.513 13.315 -9.001 1.00 61.62 81 PRO A CA 1
ATOM 620 C C . PRO A 1 81 ? 13.598 13.467 -7.932 1.00 61.62 81 PRO A C 1
ATOM 622 O O . PRO A 1 81 ? 13.326 13.924 -6.822 1.00 61.62 81 PRO A O 1
ATOM 625 N N . GLY A 1 82 ? 14.820 13.033 -8.240 1.00 50.88 82 GLY A N 1
ATOM 626 C CA . GLY A 1 82 ? 15.955 13.270 -7.354 1.00 50.88 82 GLY A CA 1
ATOM 627 C C . GLY A 1 82 ? 16.140 14.774 -7.097 1.00 50.88 82 GLY A C 1
ATOM 628 O O . GLY A 1 82 ? 15.594 15.598 -7.835 1.00 50.88 82 GLY A O 1
ATOM 629 N N . PRO A 1 83 ? 16.953 15.170 -6.103 1.00 46.16 83 PRO A N 1
ATOM 630 C CA . PRO A 1 83 ? 17.234 16.579 -5.796 1.00 46.16 83 PRO A CA 1
ATOM 631 C C . PRO A 1 83 ? 17.943 17.373 -6.920 1.00 46.16 83 PRO A C 1
ATOM 633 O O . PRO A 1 83 ? 18.350 18.509 -6.711 1.00 46.16 83 PRO A O 1
ATOM 636 N N . GLY A 1 84 ? 18.050 16.822 -8.128 1.00 48.50 84 GLY A N 1
ATOM 637 C CA . GLY A 1 84 ? 18.260 17.562 -9.364 1.00 48.50 84 GLY A CA 1
ATOM 638 C C . GLY A 1 84 ? 17.326 16.979 -10.416 1.00 48.50 84 GLY A C 1
ATOM 639 O O . GLY A 1 84 ? 17.442 15.802 -10.751 1.00 48.50 84 GLY A O 1
ATOM 640 N N . GLY A 1 85 ? 16.385 17.775 -10.921 1.00 45.09 85 GLY A N 1
ATOM 641 C CA . GLY A 1 85 ? 15.535 17.385 -12.040 1.00 45.09 85 GLY A CA 1
ATOM 642 C C . GLY A 1 85 ? 16.382 17.102 -13.278 1.00 45.09 85 GLY A C 1
ATOM 643 O O . GLY A 1 85 ? 16.633 17.994 -14.074 1.00 45.09 85 GLY A O 1
ATOM 644 N N . SER A 1 86 ? 16.831 15.862 -13.436 1.00 42.69 86 SER A N 1
ATOM 645 C CA . SER A 1 86 ? 17.238 15.314 -14.721 1.00 42.69 86 SER A CA 1
ATOM 646 C C . SER A 1 86 ? 16.079 14.466 -15.208 1.00 42.69 86 SER A C 1
ATOM 648 O O . SER A 1 86 ? 15.874 13.333 -14.775 1.00 42.69 86 SER A O 1
ATOM 650 N N . THR A 1 87 ? 15.280 15.060 -16.090 1.00 47.69 87 THR A N 1
ATOM 651 C CA . THR A 1 87 ? 14.612 14.333 -17.170 1.00 47.69 87 THR A CA 1
ATOM 652 C C . THR A 1 87 ? 15.531 13.198 -17.628 1.00 47.69 87 THR A C 1
ATOM 654 O O . THR A 1 87 ? 16.693 13.488 -17.918 1.00 47.69 87 THR A O 1
ATOM 657 N N . PRO A 1 88 ? 15.084 11.930 -17.682 1.00 46.91 88 PRO A N 1
ATOM 658 C CA . PRO A 1 88 ? 15.886 10.911 -18.337 1.00 46.91 88 PRO A CA 1
ATOM 659 C C . PRO A 1 88 ? 16.062 11.371 -19.783 1.00 46.91 88 PRO A C 1
ATOM 661 O O . PRO A 1 88 ? 15.076 11.514 -20.510 1.00 46.91 88 PRO A O 1
ATOM 664 N N . GLU A 1 89 ? 17.296 11.696 -20.169 1.00 42.25 89 GLU A N 1
ATOM 665 C CA . GLU A 1 89 ? 17.604 11.985 -21.562 1.00 42.25 89 GLU A CA 1
ATOM 666 C C . GLU A 1 89 ? 17.110 10.798 -22.399 1.00 42.25 89 GLU A C 1
ATOM 668 O O . GLU A 1 89 ? 17.319 9.643 -22.002 1.00 42.25 89 GLU A O 1
ATOM 673 N N . PRO A 1 90 ? 16.414 11.029 -23.526 1.00 41.56 90 PRO A N 1
ATOM 674 C CA . PRO A 1 90 ? 16.138 9.942 -24.441 1.00 41.56 90 PRO A CA 1
ATOM 675 C C . PRO A 1 90 ? 17.492 9.373 -24.857 1.00 41.56 90 PRO A C 1
ATOM 677 O O . PRO A 1 90 ? 18.305 10.070 -25.460 1.00 41.56 90 PRO A O 1
ATOM 680 N N . VAL A 1 91 ? 17.747 8.110 -24.512 1.00 44.41 91 VAL A N 1
ATOM 681 C CA . VAL A 1 91 ? 18.872 7.360 -25.066 1.00 44.41 91 VAL A CA 1
ATOM 682 C C . VAL A 1 91 ? 18.596 7.246 -26.561 1.00 44.41 91 VAL A C 1
ATOM 684 O O . VAL A 1 91 ? 17.883 6.352 -27.015 1.00 44.41 91 VAL A O 1
ATOM 687 N N . ILE A 1 92 ? 19.102 8.210 -27.329 1.00 45.25 92 ILE A N 1
ATOM 688 C CA . ILE A 1 92 ? 19.152 8.131 -28.781 1.00 45.25 92 ILE A CA 1
ATOM 689 C C . ILE A 1 92 ? 20.157 7.019 -29.074 1.00 45.25 92 ILE A C 1
ATOM 691 O O . ILE A 1 92 ? 21.369 7.221 -29.044 1.00 45.25 92 ILE A O 1
ATOM 695 N N . LEU A 1 93 ? 19.639 5.813 -29.310 1.00 42.47 93 LEU A N 1
ATOM 696 C CA . LEU A 1 93 ? 20.373 4.743 -29.971 1.00 42.47 93 LEU A CA 1
ATOM 697 C C . LEU A 1 93 ? 20.720 5.233 -31.380 1.00 42.47 93 LEU A C 1
ATOM 699 O O . LEU A 1 93 ? 19.922 5.110 -32.307 1.00 42.47 93 LEU A O 1
ATOM 703 N N . ILE A 1 94 ? 21.905 5.822 -31.536 1.00 44.84 94 ILE A N 1
ATOM 704 C CA . ILE A 1 94 ? 22.483 6.078 -32.852 1.00 44.84 94 ILE A CA 1
ATOM 705 C C . ILE A 1 94 ? 22.927 4.720 -33.408 1.00 44.84 94 ILE A C 1
ATOM 707 O O . ILE A 1 94 ? 24.015 4.235 -33.115 1.00 44.84 94 ILE A O 1
ATOM 711 N N . PHE A 1 95 ? 22.059 4.095 -34.201 1.00 46.75 95 PHE A N 1
ATOM 712 C CA . PHE A 1 95 ? 22.443 3.061 -35.157 1.00 46.75 95 PHE A CA 1
ATOM 713 C C . PHE A 1 95 ? 22.675 3.714 -36.518 1.00 46.75 95 PHE A C 1
ATOM 715 O O . PHE A 1 95 ? 21.696 3.964 -37.206 1.00 46.75 95 PHE A O 1
ATOM 722 N N . VAL A 1 96 ? 23.933 3.949 -36.906 1.00 42.59 96 VAL A N 1
ATOM 723 C CA . VAL A 1 96 ? 24.456 3.964 -38.295 1.00 42.59 96 VAL A CA 1
ATOM 724 C C . VAL A 1 96 ? 25.987 3.896 -38.153 1.00 42.59 96 VAL A C 1
ATOM 726 O O . VAL A 1 96 ? 26.534 4.665 -37.375 1.00 42.59 96 VAL A O 1
ATOM 729 N N . GLY A 1 97 ? 26.776 3.048 -38.805 1.00 43.22 97 GLY A N 1
ATOM 730 C CA . GLY A 1 97 ? 26.595 2.080 -39.881 1.00 43.22 97 GLY A CA 1
ATOM 731 C C . GLY A 1 97 ? 27.979 1.470 -40.174 1.00 43.22 97 GLY A C 1
ATOM 732 O O . GLY A 1 97 ? 28.993 2.031 -39.757 1.00 43.22 97 GLY A O 1
ATOM 733 N N . ALA A 1 98 ? 27.969 0.293 -40.799 1.00 51.72 98 ALA A N 1
ATOM 734 C CA . ALA A 1 98 ? 29.122 -0.543 -41.140 1.00 51.72 98 ALA A CA 1
ATOM 735 C C . ALA A 1 98 ? 30.133 0.106 -42.100 1.00 51.72 98 ALA A C 1
ATOM 737 O O . ALA A 1 98 ? 29.733 1.030 -42.845 1.00 51.72 98 ALA A O 1
#